Protein AF-A0A6N2WC05-F1 (afdb_monomer)

Foldseek 3Di:
DDLVVLLVLLCVVVVHDDCPCSVVLSVLLVVQLVVLVVLQQDPLLSVDPVCSVLSSQSSCCCPVHPNDRDPVSVVVSNVRNPDDDPVRVVVVVPCDPVNVCVVVVPDD

Mean predicted aligned error: 7.59 Å

Secondary structure (DSSP, 8-state):
--HHHHHHHHHHHTT--SSTTHHHHHHHHHHHHHHHHHTT--HHHHTSGGGHHHHHHHHHHHHHSSSS--HHHHHHHHHHHT---HHHHHHHHT--HHHHHHHH----

Structure (mmCIF, N/CA/C/O backbone):
data_AF-A0A6N2WC05-F1
#
_entry.id   AF-A0A6N2WC05-F1
#
loop_
_atom_site.group_PDB
_atom_site.id
_atom_site.type_symbol
_atom_site.label_atom_id
_atom_site.label_alt_id
_atom_site.label_comp_id
_atom_site.label_asym_id
_atom_site.label_entity_id
_atom_site.label_seq_id
_atom_site.pdbx_PDB_ins_code
_atom_site.Cartn_x
_atom_site.Cartn_y
_atom_site.Cartn_z
_atom_site.occupancy
_atom_site.B_iso_or_equiv
_atom_site.auth_seq_id
_atom_site.auth_comp_id
_atom_site.auth_asym_id
_atom_site.auth_atom_id
_atom_site.pdbx_PDB_model_num
ATOM 1 N N . MET A 1 1 ? -8.440 4.870 7.630 1.00 87.06 1 MET A N 1
ATOM 2 C CA . MET A 1 1 ? -7.327 5.827 7.418 1.00 87.06 1 MET A CA 1
ATOM 3 C C . MET A 1 1 ? -7.549 6.593 6.133 1.00 87.06 1 MET A C 1
ATOM 5 O O . MET A 1 1 ? -8.168 6.042 5.229 1.00 87.06 1 MET A O 1
ATOM 9 N N . THR A 1 2 ? -7.077 7.835 6.046 1.00 93.00 2 THR A N 1
ATOM 10 C CA . THR A 1 2 ? -7.106 8.600 4.789 1.00 93.00 2 THR A CA 1
ATOM 11 C C . THR A 1 2 ? -5.961 8.183 3.862 1.00 93.00 2 THR A C 1
ATOM 13 O O . THR A 1 2 ? -4.999 7.531 4.285 1.00 93.00 2 THR A O 1
ATOM 16 N N . LYS A 1 3 ? -6.041 8.576 2.585 1.00 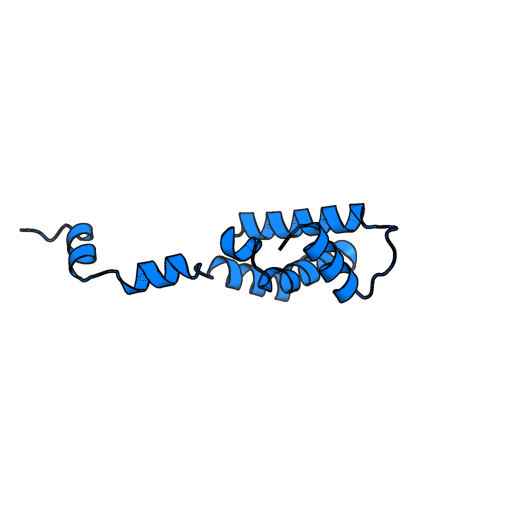93.25 3 LYS A N 1
ATOM 17 C CA . LYS A 1 3 ? -4.975 8.321 1.605 1.00 93.25 3 LYS A CA 1
ATOM 18 C C . LYS A 1 3 ? -3.676 9.036 1.986 1.00 93.25 3 LYS A C 1
ATOM 20 O O . LYS A 1 3 ? -2.604 8.444 1.899 1.00 93.25 3 LYS A O 1
ATOM 25 N N . GLU A 1 4 ? -3.760 10.270 2.483 1.00 95.25 4 GLU A N 1
ATOM 26 C CA . GLU A 1 4 ? -2.593 11.049 2.913 1.00 95.25 4 GLU A CA 1
ATOM 27 C C . GLU A 1 4 ? -1.904 10.423 4.133 1.00 95.25 4 GLU A C 1
ATOM 29 O O . GLU A 1 4 ? -0.674 10.419 4.224 1.00 95.25 4 GLU A O 1
ATOM 34 N N . GLU A 1 5 ? -2.679 9.880 5.076 1.00 95.94 5 GLU A N 1
ATOM 35 C CA . GLU A 1 5 ? -2.144 9.151 6.230 1.00 95.94 5 GLU A CA 1
ATOM 36 C C . GLU A 1 5 ? -1.409 7.880 5.796 1.00 95.94 5 GLU A C 1
ATOM 38 O O . GLU A 1 5 ? -0.314 7.597 6.293 1.00 95.94 5 GLU A O 1
ATOM 43 N N . LEU A 1 6 ? -1.983 7.137 4.844 1.00 97.50 6 LEU A N 1
ATOM 44 C CA . LEU A 1 6 ? -1.364 5.939 4.287 1.00 97.50 6 LEU A CA 1
ATOM 45 C C . LEU A 1 6 ? -0.064 6.278 3.546 1.00 97.50 6 LEU A C 1
ATOM 47 O O . LEU A 1 6 ? 0.959 5.655 3.827 1.00 97.50 6 LEU A O 1
ATOM 51 N N . LEU A 1 7 ? -0.062 7.309 2.695 1.00 97.56 7 LEU A N 1
ATOM 52 C CA . LEU A 1 7 ? 1.133 7.788 1.992 1.00 97.56 7 LEU A CA 1
ATOM 53 C C . LEU A 1 7 ? 2.257 8.159 2.969 1.00 97.56 7 LEU A C 1
ATOM 55 O O . LEU A 1 7 ? 3.392 7.698 2.823 1.00 97.56 7 LEU A O 1
ATOM 59 N N . LYS A 1 8 ? 1.946 8.941 4.013 1.00 96.81 8 LYS A N 1
ATOM 60 C CA . LYS A 1 8 ? 2.918 9.293 5.062 1.00 96.81 8 LYS A CA 1
ATOM 61 C C . LYS A 1 8 ? 3.479 8.052 5.753 1.00 96.81 8 LYS A C 1
ATOM 63 O O . LYS A 1 8 ? 4.684 7.976 5.992 1.00 96.81 8 LYS A O 1
ATOM 68 N N . LYS A 1 9 ? 2.625 7.074 6.063 1.00 96.81 9 LYS A N 1
ATOM 69 C CA . LYS A 1 9 ? 3.021 5.849 6.765 1.00 96.81 9 LYS A CA 1
ATOM 70 C C . LYS A 1 9 ? 3.894 4.938 5.904 1.00 96.81 9 LYS A C 1
ATOM 72 O O . LYS A 1 9 ? 4.894 4.429 6.409 1.00 96.81 9 LYS A O 1
ATOM 77 N N . VAL A 1 10 ? 3.562 4.780 4.624 1.00 97.06 10 VAL A N 1
ATOM 78 C CA . VAL A 1 10 ? 4.365 4.018 3.655 1.00 97.06 10 VAL A CA 1
ATOM 79 C C . VAL A 1 10 ? 5.745 4.650 3.510 1.00 97.06 10 VAL A C 1
ATOM 81 O O . VAL A 1 10 ? 6.748 3.980 3.739 1.00 97.06 10 VAL A O 1
ATOM 84 N N . LYS A 1 11 ? 5.815 5.962 3.253 1.00 97.00 11 LYS A N 1
ATOM 85 C CA . LYS A 1 11 ? 7.093 6.678 3.127 1.00 97.00 11 LYS A CA 1
ATOM 86 C C . LYS A 1 11 ? 7.950 6.563 4.381 1.00 97.00 11 LYS A C 1
ATOM 88 O O . LYS A 1 11 ? 9.122 6.207 4.289 1.00 97.00 11 LYS A O 1
ATOM 93 N N . SER A 1 12 ? 7.357 6.787 5.554 1.00 96.75 12 SER A N 1
ATOM 94 C CA . SER A 1 12 ? 8.064 6.637 6.827 1.00 96.75 12 SER A CA 1
ATOM 95 C C . SER A 1 12 ? 8.604 5.219 7.021 1.00 96.75 12 SER A C 1
ATOM 97 O O . SER A 1 12 ? 9.700 5.064 7.547 1.00 96.75 12 SER A O 1
ATOM 99 N N . SER A 1 13 ? 7.861 4.194 6.597 1.00 95.94 13 SER A N 1
ATOM 100 C CA . SER A 1 13 ? 8.271 2.790 6.738 1.00 95.94 13 SER A CA 1
ATOM 101 C C . SER A 1 13 ? 9.389 2.398 5.765 1.00 95.94 13 SER A C 1
ATOM 103 O O . SER A 1 13 ? 10.137 1.464 6.039 1.00 95.94 13 SER A O 1
ATOM 105 N N . LEU A 1 14 ? 9.529 3.129 4.656 1.00 95.31 14 LEU A N 1
ATOM 106 C CA . LEU A 1 14 ? 10.606 2.973 3.673 1.00 95.31 14 LEU A CA 1
ATOM 107 C C . LEU A 1 14 ? 11.794 3.921 3.923 1.00 95.31 14 LEU A C 1
ATOM 109 O O . LEU A 1 14 ? 12.709 3.974 3.106 1.00 95.31 14 LEU A O 1
ATOM 113 N N . ASN A 1 15 ? 11.802 4.659 5.042 1.00 95.62 15 ASN A N 1
ATOM 114 C CA . ASN A 1 15 ? 12.789 5.702 5.362 1.00 95.62 15 ASN A CA 1
ATOM 115 C C . ASN A 1 15 ? 12.876 6.829 4.312 1.00 95.62 15 ASN A C 1
ATOM 117 O O . ASN A 1 15 ? 13.937 7.409 4.084 1.00 95.62 15 ASN A O 1
ATOM 121 N N . ILE A 1 16 ? 11.750 7.163 3.682 1.00 94.31 16 ILE A N 1
ATOM 122 C CA . ILE A 1 16 ? 11.648 8.209 2.663 1.00 94.31 16 ILE A CA 1
ATOM 123 C C . ILE A 1 16 ? 11.156 9.503 3.304 1.00 94.31 16 ILE A C 1
ATOM 125 O O . ILE A 1 16 ? 10.153 9.530 4.019 1.00 94.31 16 ILE A O 1
ATOM 129 N N . THR A 1 17 ? 11.853 10.597 3.010 1.00 93.94 17 THR A N 1
ATOM 130 C CA . THR A 1 17 ? 11.546 11.946 3.505 1.00 93.94 17 THR A CA 1
ATOM 131 C C . THR A 1 17 ? 11.362 12.923 2.338 1.00 93.94 17 THR A C 1
ATOM 133 O O . THR A 1 17 ? 11.644 12.587 1.190 1.00 93.94 17 THR A O 1
ATOM 136 N N . GLY A 1 18 ? 10.854 14.131 2.609 1.00 94.44 18 GLY A N 1
ATOM 137 C CA . GLY A 1 18 ? 10.527 15.110 1.560 1.00 94.44 18 GLY A CA 1
ATOM 138 C C . GLY A 1 18 ? 9.273 14.732 0.767 1.00 94.44 18 GLY A C 1
ATOM 139 O O . GLY A 1 18 ? 8.534 13.853 1.195 1.00 94.44 18 GLY A O 1
ATOM 140 N N . ASN A 1 19 ? 9.007 15.410 -0.351 1.00 95.81 19 ASN A N 1
ATOM 141 C CA . ASN A 1 19 ? 7.786 15.257 -1.165 1.00 95.81 19 ASN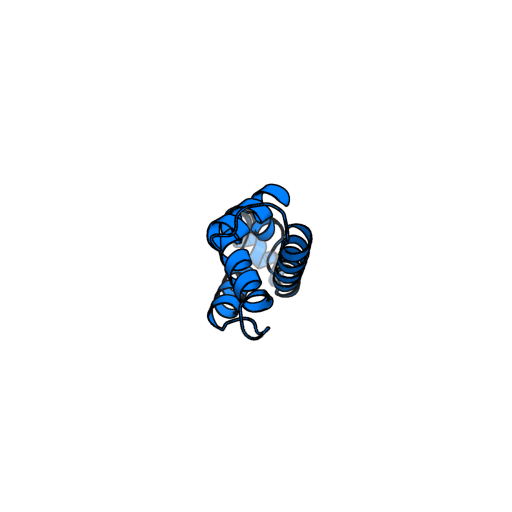 A CA 1
ATOM 142 C C . ASN A 1 19 ? 8.047 14.998 -2.664 1.00 95.81 19 ASN A C 1
ATOM 144 O O . ASN A 1 19 ? 7.115 14.980 -3.461 1.00 95.81 19 ASN A O 1
ATOM 148 N N . PHE A 1 20 ? 9.309 14.797 -3.055 1.00 92.81 20 PHE A N 1
ATOM 149 C CA . PHE A 1 20 ? 9.742 14.727 -4.458 1.00 92.81 20 PHE A CA 1
ATOM 150 C C . PHE A 1 20 ? 9.084 13.599 -5.279 1.00 92.81 20 PHE A C 1
ATOM 152 O O . PHE A 1 20 ? 9.050 13.682 -6.499 1.00 92.81 20 PHE A O 1
ATOM 159 N N . GLN A 1 21 ? 8.562 12.554 -4.631 1.00 93.38 21 GLN A N 1
ATOM 160 C CA . GLN A 1 21 ? 7.979 11.375 -5.291 1.00 93.38 21 GLN A CA 1
ATOM 161 C C . GLN A 1 21 ? 6.589 11.024 -4.745 1.00 93.38 21 GLN A C 1
ATOM 163 O O . GLN A 1 21 ? 6.162 9.875 -4.820 1.00 93.38 21 GLN A O 1
ATOM 168 N N . ASP A 1 22 ? 5.877 11.990 -4.165 1.00 97.06 22 ASP A N 1
ATOM 169 C CA . ASP A 1 22 ? 4.583 11.722 -3.525 1.00 97.06 22 ASP A CA 1
ATOM 170 C C . ASP A 1 22 ? 3.545 11.202 -4.520 1.00 97.06 22 ASP A C 1
ATOM 172 O O . ASP A 1 22 ? 2.814 10.266 -4.200 1.00 97.06 22 ASP A O 1
ATOM 176 N N . GLU A 1 23 ? 3.537 11.737 -5.740 1.00 96.81 23 GLU A N 1
ATOM 177 C CA . GLU A 1 23 ? 2.698 11.241 -6.835 1.00 96.81 23 GLU A CA 1
ATOM 178 C C . GLU A 1 23 ? 3.073 9.800 -7.204 1.00 96.81 23 GLU A C 1
ATOM 180 O O . GLU A 1 23 ? 2.215 8.924 -7.218 1.00 96.81 23 GLU A O 1
ATOM 185 N N . THR A 1 24 ? 4.366 9.510 -7.379 1.00 95.62 24 THR A N 1
ATOM 186 C CA . THR A 1 24 ? 4.851 8.154 -7.682 1.00 95.62 24 THR A CA 1
ATOM 187 C C . THR A 1 24 ? 4.454 7.141 -6.607 1.00 95.62 24 THR A C 1
ATOM 189 O O . THR A 1 24 ? 3.956 6.064 -6.927 1.00 95.62 24 THR A O 1
ATOM 192 N N . PHE A 1 25 ? 4.634 7.468 -5.325 1.00 96.69 25 PHE A N 1
ATOM 193 C CA . PHE A 1 25 ? 4.217 6.574 -4.242 1.00 96.69 25 PHE A CA 1
ATOM 194 C C . PHE A 1 25 ? 2.704 6.432 -4.155 1.00 96.69 25 PHE A C 1
ATOM 196 O O . PHE A 1 25 ? 2.228 5.360 -3.797 1.00 96.69 25 PHE A O 1
ATOM 203 N N . THR A 1 26 ? 1.954 7.479 -4.491 1.00 97.75 26 THR A N 1
ATOM 204 C CA . THR A 1 26 ? 0.492 7.409 -4.544 1.00 97.75 26 THR A CA 1
ATOM 205 C C . THR A 1 26 ? 0.033 6.409 -5.603 1.00 97.75 26 THR A C 1
ATOM 207 O O . THR A 1 26 ? -0.823 5.585 -5.296 1.00 97.75 26 THR A O 1
ATOM 210 N N . GLU A 1 27 ? 0.646 6.401 -6.789 1.00 97.44 27 GLU A N 1
ATOM 211 C CA . GLU A 1 27 ? 0.331 5.419 -7.836 1.00 97.44 27 GLU A CA 1
ATOM 212 C C . GLU A 1 27 ? 0.634 3.981 -7.393 1.00 97.44 27 GLU A C 1
ATOM 214 O O . GLU A 1 27 ? -0.235 3.118 -7.480 1.00 97.44 27 GLU A O 1
ATOM 219 N N . TYR A 1 28 ? 1.809 3.716 -6.807 1.00 97.56 28 TYR A N 1
ATOM 220 C CA . TYR A 1 28 ? 2.113 2.374 -6.286 1.00 97.56 28 TYR A CA 1
ATOM 221 C C . TYR A 1 28 ? 1.191 1.953 -5.137 1.00 97.56 28 TYR A C 1
ATOM 223 O O . TYR A 1 28 ? 0.860 0.777 -5.006 1.00 97.56 28 TYR A O 1
ATOM 231 N N . ILE A 1 29 ? 0.783 2.890 -4.278 1.00 98.00 29 ILE A N 1
ATOM 232 C CA . ILE A 1 29 ? -0.189 2.605 -3.219 1.00 98.00 29 ILE A CA 1
ATOM 233 C C . ILE A 1 29 ? -1.536 2.223 -3.830 1.00 98.00 29 ILE A C 1
ATOM 235 O O . ILE A 1 29 ? -2.135 1.252 -3.370 1.00 98.00 29 ILE A O 1
ATOM 239 N N . ASN A 1 30 ? -2.004 2.959 -4.842 1.00 97.88 30 ASN A N 1
ATOM 240 C CA . ASN A 1 30 ? -3.261 2.658 -5.524 1.00 97.88 30 ASN A CA 1
ATOM 241 C C . ASN A 1 30 ? -3.203 1.276 -6.184 1.00 97.88 30 ASN A C 1
ATOM 243 O O . ASN A 1 30 ? -4.071 0.459 -5.905 1.00 97.88 30 ASN A O 1
ATOM 247 N N . GLU A 1 31 ? -2.137 0.974 -6.929 1.00 97.38 31 GLU A N 1
ATOM 248 C CA . GLU A 1 31 ? -1.935 -0.333 -7.569 1.00 97.38 31 GLU A CA 1
ATOM 249 C C . GLU A 1 31 ? -1.994 -1.485 -6.554 1.00 97.38 31 GLU A C 1
ATOM 251 O O . GLU A 1 31 ? -2.680 -2.486 -6.749 1.00 97.38 31 GLU A O 1
ATOM 256 N N . VAL A 1 32 ? -1.322 -1.334 -5.410 1.00 98.06 32 VAL A N 1
ATOM 257 C CA . VAL A 1 32 ? -1.327 -2.365 -4.364 1.00 98.06 32 VAL A CA 1
ATOM 258 C C . VAL A 1 32 ? -2.701 -2.503 -3.701 1.00 98.06 32 VAL A C 1
ATOM 260 O O . VAL A 1 32 ? -3.100 -3.612 -3.345 1.00 98.06 32 VAL A O 1
ATOM 263 N N . LEU A 1 33 ? -3.432 -1.404 -3.505 1.00 98.00 33 LEU A N 1
ATOM 264 C CA . LEU A 1 33 ? -4.795 -1.450 -2.967 1.00 98.00 33 LEU A CA 1
ATOM 265 C C . LEU A 1 33 ? -5.768 -2.105 -3.950 1.00 98.00 33 LEU A C 1
ATOM 267 O O . LEU A 1 33 ? -6.617 -2.882 -3.515 1.00 98.00 33 LEU A O 1
ATOM 271 N N . ASP A 1 34 ? -5.630 -1.819 -5.241 1.00 98.19 34 ASP A N 1
ATOM 272 C CA . ASP A 1 34 ? -6.446 -2.404 -6.301 1.00 98.19 34 ASP A CA 1
ATOM 273 C C . ASP A 1 34 ? -6.169 -3.904 -6.419 1.00 98.19 34 ASP A C 1
ATOM 275 O O . ASP A 1 34 ? -7.110 -4.692 -6.358 1.00 98.19 34 ASP A O 1
ATOM 279 N N . PHE A 1 35 ? -4.898 -4.320 -6.387 1.00 98.19 35 PHE A N 1
ATOM 280 C CA . PHE A 1 35 ? -4.527 -5.735 -6.302 1.00 98.19 35 PHE A CA 1
ATOM 281 C C . PHE A 1 35 ? -5.204 -6.441 -5.120 1.00 98.19 35 PHE A C 1
ATOM 283 O O . PHE A 1 35 ? -5.757 -7.530 -5.263 1.00 98.19 35 PHE A O 1
ATOM 290 N N . LEU A 1 36 ? -5.150 -5.846 -3.922 1.00 97.94 36 LEU A N 1
ATOM 291 C CA . LEU A 1 36 ? -5.750 -6.445 -2.728 1.00 97.94 36 LEU A CA 1
ATOM 292 C C . LEU A 1 36 ? -7.277 -6.520 -2.846 1.00 97.94 36 LEU A C 1
ATOM 294 O O . LEU A 1 36 ? -7.867 -7.520 -2.437 1.00 97.94 36 LEU A O 1
ATOM 298 N N . ARG A 1 37 ? -7.914 -5.494 -3.418 1.00 97.62 37 ARG A N 1
ATOM 299 C CA . ARG A 1 37 ? -9.358 -5.491 -3.668 1.00 97.62 37 ARG A CA 1
ATOM 300 C C . ARG A 1 37 ? -9.752 -6.598 -4.643 1.00 97.62 37 ARG A C 1
ATOM 302 O O . ARG A 1 37 ? -10.663 -7.365 -4.340 1.00 97.62 37 ARG A O 1
ATOM 309 N N . ASP A 1 38 ? -9.027 -6.732 -5.747 1.00 97.94 38 ASP A N 1
ATOM 310 C CA . ASP A 1 38 ? -9.275 -7.749 -6.774 1.00 97.94 38 ASP A CA 1
ATOM 311 C C . ASP A 1 38 ? -8.970 -9.168 -6.271 1.00 97.94 38 ASP A C 1
ATOM 313 O O . ASP A 1 38 ? -9.616 -10.133 -6.675 1.00 97.94 38 ASP A O 1
ATOM 317 N N . ALA A 1 39 ? -8.046 -9.300 -5.314 1.00 96.31 39 ALA A N 1
ATOM 318 C CA . ALA A 1 39 ? -7.787 -10.544 -4.593 1.00 96.31 39 ALA A CA 1
ATOM 319 C C . ALA A 1 39 ? -8.894 -10.921 -3.583 1.00 96.31 39 ALA A C 1
ATOM 321 O O . ALA A 1 39 ? -8.813 -11.984 -2.965 1.00 96.31 39 ALA A O 1
ATOM 322 N N . GLY A 1 40 ? -9.914 -10.075 -3.398 1.00 95.75 40 GLY A N 1
ATOM 323 C CA . GLY A 1 40 ? -11.061 -10.333 -2.525 1.00 95.75 40 GLY A CA 1
ATOM 324 C C . GLY A 1 40 ? -10.932 -9.778 -1.105 1.00 95.75 40 GLY A C 1
ATOM 325 O O . GLY A 1 40 ? -11.714 -10.154 -0.235 1.00 95.75 40 GLY A O 1
ATOM 326 N N . VAL A 1 41 ? -9.971 -8.889 -0.829 1.00 95.81 41 VAL A N 1
ATOM 327 C CA . VAL A 1 41 ? -9.889 -8.221 0.479 1.00 95.81 41 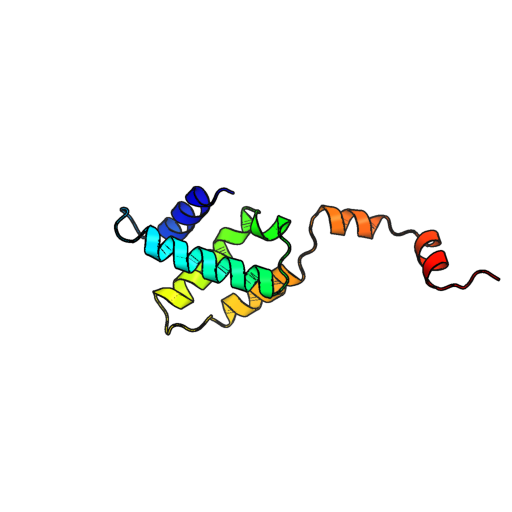VAL A CA 1
ATOM 328 C C . VAL A 1 41 ? -11.058 -7.245 0.632 1.00 95.81 41 VAL A C 1
ATOM 330 O O . VAL A 1 41 ? -11.206 -6.305 -0.147 1.00 95.81 41 VAL A O 1
ATOM 333 N N . GLY A 1 42 ? -11.871 -7.441 1.672 1.00 93.06 42 GLY A N 1
ATOM 334 C CA . GLY A 1 42 ? -13.038 -6.600 1.941 1.00 93.06 42 GLY A CA 1
ATOM 335 C C . GLY A 1 42 ? -12.689 -5.130 2.217 1.00 93.06 42 GLY A C 1
ATOM 336 O O . GLY A 1 42 ? -11.689 -4.811 2.865 1.00 93.06 42 GLY A O 1
ATOM 337 N N . GLU A 1 43 ? -13.562 -4.216 1.789 1.00 92.56 43 GLU A N 1
ATOM 338 C CA . GLU A 1 43 ? -13.336 -2.764 1.883 1.00 92.56 43 GLU A CA 1
ATOM 339 C C . GLU A 1 43 ? -13.138 -2.283 3.334 1.00 92.56 43 GLU A C 1
ATOM 341 O O . GLU A 1 43 ? -12.292 -1.431 3.603 1.00 92.56 43 GLU A O 1
ATOM 346 N N . SER A 1 44 ? -13.828 -2.887 4.309 1.00 91.50 44 SER A N 1
ATOM 347 C CA . SER A 1 44 ? -13.622 -2.582 5.734 1.00 91.50 44 SER A CA 1
ATOM 348 C C . SER A 1 44 ? -12.200 -2.897 6.211 1.00 91.50 44 SER A C 1
ATOM 350 O O . SER A 1 44 ? -11.671 -2.220 7.093 1.00 91.50 44 SER A O 1
ATOM 352 N N . VAL A 1 45 ? -11.566 -3.922 5.632 1.00 92.50 45 VAL A N 1
ATOM 353 C CA . VAL A 1 45 ? -10.175 -4.293 5.921 1.00 92.50 45 VAL A CA 1
ATOM 354 C C . VAL A 1 45 ? -9.215 -3.330 5.220 1.00 92.50 45 VAL A C 1
ATOM 356 O O . VAL A 1 45 ? -8.257 -2.880 5.852 1.00 92.50 45 VAL A O 1
ATOM 359 N N . LEU A 1 46 ? -9.494 -2.964 3.961 1.00 93.94 46 LEU A N 1
ATOM 360 C CA . LEU A 1 46 ? -8.707 -1.991 3.186 1.00 93.94 46 LEU A CA 1
ATOM 361 C C . LEU A 1 46 ? -8.692 -0.597 3.827 1.00 93.94 46 LEU A C 1
ATOM 363 O O . LEU A 1 46 ? -7.671 0.082 3.812 1.00 93.94 46 LEU A O 1
ATOM 367 N N . GLN A 1 47 ? -9.793 -0.174 4.446 1.00 91.56 47 GLN A N 1
ATOM 368 C CA . GLN A 1 47 ? -9.877 1.116 5.142 1.00 91.56 47 GLN A CA 1
ATOM 369 C C . GLN A 1 47 ? -9.264 1.085 6.554 1.00 91.56 47 GLN A C 1
ATOM 371 O O . GLN A 1 47 ? -9.069 2.135 7.187 1.00 91.56 47 GLN A O 1
ATOM 376 N N . GLY A 1 48 ? -8.950 -0.113 7.056 1.00 90.38 48 GLY A N 1
ATOM 377 C CA . GLY A 1 48 ? -8.431 -0.356 8.393 1.00 90.38 48 GLY A CA 1
ATOM 378 C C . GLY A 1 48 ? -6.950 -0.012 8.556 1.00 90.38 48 GLY A C 1
ATOM 379 O O . GLY A 1 48 ? -6.130 -0.149 7.651 1.00 90.38 48 GLY A O 1
ATOM 380 N N . ASN A 1 49 ? -6.556 0.361 9.776 1.00 88.88 49 ASN A N 1
ATOM 381 C CA . ASN A 1 49 ? -5.170 0.751 10.069 1.00 88.88 49 ASN A CA 1
ATOM 382 C C . ASN A 1 49 ? -4.143 -0.379 9.896 1.00 88.88 49 ASN A C 1
ATOM 384 O O . ASN A 1 49 ? -2.946 -0.112 9.750 1.00 88.88 49 ASN A O 1
ATOM 388 N N . SER A 1 50 ? -4.600 -1.632 9.917 1.00 88.38 50 SER A N 1
ATOM 389 C CA . SER A 1 50 ? -3.760 -2.816 9.749 1.00 88.38 50 SER A CA 1
ATOM 390 C C . SER A 1 50 ? -3.252 -3.015 8.319 1.00 88.38 50 SER A C 1
ATOM 392 O O . SER A 1 50 ? -2.305 -3.780 8.136 1.00 88.38 50 SER A O 1
ATOM 394 N N . ILE A 1 51 ? -3.834 -2.340 7.317 1.00 94.50 51 ILE A N 1
ATOM 395 C CA . ILE A 1 51 ? -3.456 -2.533 5.910 1.00 94.50 51 ILE A CA 1
ATOM 396 C C . ILE A 1 51 ? -2.088 -1.924 5.572 1.00 94.50 51 ILE A C 1
ATOM 398 O O . ILE A 1 51 ? -1.386 -2.413 4.690 1.00 94.50 51 ILE A O 1
ATOM 402 N N . ALA A 1 52 ? -1.656 -0.897 6.313 1.00 96.62 52 ALA A N 1
ATOM 403 C CA . ALA A 1 52 ? -0.466 -0.121 5.962 1.00 96.62 52 ALA A CA 1
ATOM 404 C C . ALA A 1 52 ? 0.804 -0.978 5.813 1.00 96.62 52 ALA A C 1
ATOM 406 O O . ALA A 1 52 ? 1.650 -0.678 4.975 1.00 96.62 52 ALA A O 1
ATOM 407 N N . GLY A 1 53 ? 0.934 -2.059 6.590 1.00 96.75 53 GLY A N 1
ATOM 408 C CA . GLY A 1 53 ? 2.094 -2.950 6.513 1.00 96.75 53 GLY A CA 1
ATOM 409 C C . GLY A 1 53 ? 2.170 -3.745 5.206 1.00 96.75 53 GLY A C 1
ATOM 410 O O . GLY A 1 53 ? 3.233 -3.793 4.590 1.00 96.75 53 GLY A O 1
ATOM 411 N N . VAL A 1 54 ? 1.055 -4.340 4.758 1.00 97.88 54 VAL A N 1
ATOM 412 C CA . VAL A 1 54 ? 1.027 -5.090 3.487 1.00 97.88 54 VAL A CA 1
ATOM 413 C C . VAL A 1 54 ? 1.175 -4.144 2.296 1.00 97.88 54 VAL A C 1
ATOM 415 O O . VAL A 1 54 ? 1.932 -4.451 1.382 1.00 97.88 54 VAL A O 1
ATOM 418 N N . VAL A 1 55 ? 0.565 -2.953 2.365 1.00 98.19 55 VAL A N 1
ATOM 419 C CA . VAL A 1 55 ? 0.711 -1.920 1.329 1.00 98.19 55 VAL A CA 1
ATOM 420 C C . VAL A 1 55 ? 2.167 -1.483 1.214 1.00 98.19 55 VAL A C 1
ATOM 422 O O . VAL A 1 55 ? 2.718 -1.469 0.123 1.00 98.19 55 VAL A O 1
ATOM 425 N N . THR A 1 56 ? 2.833 -1.213 2.341 1.00 97.69 56 THR A N 1
ATOM 426 C CA . THR A 1 56 ? 4.263 -0.857 2.355 1.00 97.69 56 THR A CA 1
ATOM 427 C C . THR A 1 56 ? 5.123 -1.940 1.703 1.00 97.69 56 THR A C 1
ATOM 429 O O . THR A 1 56 ? 6.024 -1.620 0.930 1.00 97.69 56 THR A O 1
ATOM 432 N N . ARG A 1 57 ? 4.853 -3.222 1.991 1.00 97.69 57 ARG A N 1
ATOM 433 C CA . ARG A 1 57 ? 5.581 -4.336 1.367 1.00 97.69 57 ARG A CA 1
ATOM 434 C C . ARG A 1 57 ? 5.353 -4.378 -0.143 1.00 97.69 57 ARG A C 1
ATOM 436 O O . ARG A 1 57 ? 6.337 -4.458 -0.865 1.00 97.69 57 ARG A O 1
ATOM 443 N N . GLY A 1 58 ? 4.104 -4.270 -0.600 1.00 97.62 58 GLY A N 1
ATOM 444 C CA . GLY A 1 58 ? 3.770 -4.252 -2.028 1.00 97.62 58 GLY A CA 1
ATOM 445 C C . GLY A 1 58 ? 4.416 -3.076 -2.760 1.00 97.62 58 GLY A C 1
ATOM 446 O O . GLY A 1 58 ? 5.057 -3.264 -3.786 1.00 97.62 58 GLY A O 1
ATOM 447 N N . VAL A 1 59 ? 4.369 -1.875 -2.178 1.00 97.25 59 VAL A N 1
ATOM 448 C CA . VAL A 1 59 ? 5.057 -0.696 -2.728 1.00 97.25 59 VAL A CA 1
ATOM 449 C C . VAL A 1 59 ? 6.562 -0.943 -2.800 1.00 97.25 59 VAL A C 1
ATOM 451 O O . VAL A 1 59 ? 7.179 -0.663 -3.819 1.00 97.25 59 VAL A O 1
ATOM 454 N N . SER A 1 60 ? 7.170 -1.508 -1.752 1.00 96.31 60 SER A N 1
ATOM 455 C CA . SER A 1 60 ? 8.598 -1.839 -1.773 1.00 96.31 60 SER A CA 1
ATOM 456 C C . SER A 1 60 ? 8.952 -2.910 -2.804 1.00 96.31 60 SER A C 1
ATOM 458 O O . SER A 1 60 ? 10.074 -2.878 -3.302 1.00 96.31 60 SER A O 1
ATOM 460 N N . ASP A 1 61 ? 8.056 -3.860 -3.071 1.00 96.25 61 ASP A N 1
ATOM 461 C CA . ASP A 1 61 ? 8.231 -4.915 -4.073 1.00 96.25 61 ASP A CA 1
ATOM 462 C C . ASP A 1 61 ? 8.211 -4.332 -5.493 1.00 96.25 61 ASP A C 1
ATOM 464 O O . ASP A 1 61 ? 9.112 -4.606 -6.287 1.00 96.25 61 ASP A O 1
ATOM 468 N N . LEU A 1 62 ? 7.236 -3.466 -5.783 1.00 95.38 62 LEU A N 1
ATOM 469 C CA . LEU A 1 62 ? 7.050 -2.870 -7.107 1.00 95.38 62 LEU A CA 1
ATOM 470 C C . LEU A 1 62 ? 8.049 -1.744 -7.405 1.00 95.38 62 LEU A C 1
ATOM 472 O O . LEU A 1 62 ? 8.608 -1.694 -8.495 1.00 95.38 62 LEU A O 1
ATOM 476 N N . TRP A 1 63 ? 8.290 -0.845 -6.446 1.00 91.88 63 TRP A N 1
ATOM 477 C CA . TRP A 1 63 ? 9.141 0.333 -6.653 1.00 91.88 63 TRP A CA 1
ATOM 478 C C . TRP A 1 63 ? 10.638 0.034 -6.512 1.00 91.88 63 TRP A C 1
ATOM 480 O O . TRP A 1 63 ? 11.441 0.505 -7.312 1.00 91.88 63 TRP A O 1
ATOM 490 N N . ASN A 1 64 ? 11.014 -0.720 -5.475 1.00 77.88 64 ASN A N 1
ATOM 491 C CA . ASN A 1 64 ? 12.411 -0.943 -5.078 1.00 77.88 64 ASN A CA 1
ATOM 492 C C . ASN A 1 64 ? 12.904 -2.376 -5.340 1.00 77.88 64 ASN A C 1
ATOM 494 O O . ASN A 1 64 ? 14.076 -2.671 -5.103 1.00 77.88 64 ASN A O 1
ATOM 498 N N . GLY A 1 65 ? 12.010 -3.281 -5.742 1.00 69.12 65 GLY A N 1
ATOM 499 C CA . GLY A 1 65 ? 12.318 -4.677 -6.038 1.00 69.12 65 GLY A CA 1
ATOM 500 C C . GLY A 1 65 ? 12.579 -4.922 -7.524 1.00 69.12 65 GLY A C 1
ATOM 501 O O . GLY A 1 65 ? 12.953 -4.025 -8.274 1.00 69.12 65 GLY A O 1
ATOM 502 N N . SER A 1 66 ? 12.371 -6.165 -7.960 1.00 80.12 66 SER A N 1
ATOM 503 C CA . SER A 1 66 ? 12.464 -6.578 -9.368 1.00 80.12 66 SER A CA 1
ATOM 504 C C . SER A 1 66 ? 11.238 -6.189 -10.206 1.00 80.12 66 SER A C 1
ATOM 506 O O . SER A 1 66 ? 11.188 -6.528 -11.386 1.00 80.12 66 SER A O 1
ATOM 508 N N . GLY A 1 67 ? 10.246 -5.515 -9.609 1.00 83.19 67 GLY A N 1
ATOM 509 C CA . GLY A 1 67 ? 8.919 -5.313 -10.197 1.00 83.19 67 GLY A CA 1
ATOM 510 C C . GLY A 1 67 ? 7.956 -6.483 -9.957 1.00 83.19 67 GLY A C 1
ATOM 511 O O . GLY A 1 67 ? 6.848 -6.477 -10.482 1.00 83.19 67 GLY A O 1
ATOM 512 N N . GLU A 1 68 ? 8.355 -7.478 -9.158 1.00 91.94 68 GLU A N 1
ATOM 513 C CA . GLU A 1 68 ? 7.534 -8.639 -8.802 1.00 91.94 68 GLU A CA 1
ATOM 514 C C . GLU A 1 68 ? 7.085 -8.575 -7.340 1.00 91.94 68 GLU A C 1
ATOM 516 O O . GLU A 1 68 ? 7.862 -8.227 -6.449 1.00 91.94 68 GLU A O 1
ATOM 521 N N . LEU A 1 69 ? 5.840 -8.980 -7.078 1.00 96.19 69 LEU A N 1
ATOM 522 C CA . LEU A 1 69 ? 5.310 -9.101 -5.722 1.00 96.19 69 LEU A CA 1
ATOM 523 C C . LEU A 1 69 ? 5.941 -10.295 -4.996 1.00 96.19 69 LEU A C 1
ATOM 525 O O . LEU 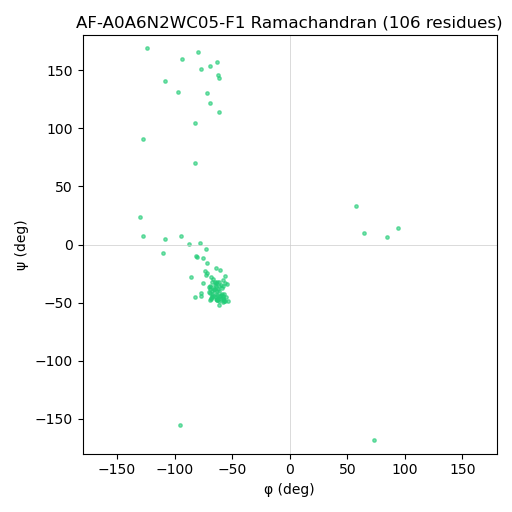A 1 69 ? 5.965 -11.420 -5.497 1.00 96.19 69 LEU A O 1
ATOM 529 N N . SER A 1 70 ? 6.432 -10.060 -3.780 1.00 96.50 70 SER A N 1
ATOM 530 C CA . SER A 1 70 ? 7.148 -11.075 -3.010 1.00 96.50 70 SER A CA 1
ATOM 531 C C . SER A 1 70 ? 6.226 -12.211 -2.537 1.00 96.50 70 SER A C 1
ATOM 533 O O . SER A 1 70 ? 5.044 -11.984 -2.257 1.00 96.50 70 SER A O 1
ATOM 535 N N . PRO A 1 71 ? 6.758 -13.431 -2.304 1.00 97.38 71 PRO A N 1
ATOM 536 C CA . PRO A 1 71 ? 5.983 -14.516 -1.698 1.00 97.38 71 PRO A CA 1
ATOM 537 C C . PRO A 1 71 ? 5.348 -14.123 -0.358 1.00 97.38 71 PRO A C 1
ATOM 539 O O . PRO A 1 71 ? 4.237 -14.544 -0.044 1.00 97.38 71 PRO A O 1
ATOM 542 N N . TYR A 1 72 ? 6.029 -13.278 0.422 1.00 96.75 72 TYR A N 1
ATOM 543 C CA . TYR A 1 72 ? 5.486 -12.763 1.675 1.00 96.75 72 TYR A CA 1
ATOM 544 C C . TYR A 1 72 ? 4.293 -11.825 1.446 1.00 96.75 72 TYR A C 1
ATOM 546 O O . TYR A 1 72 ? 3.291 -11.943 2.151 1.00 96.75 72 TYR A O 1
ATOM 554 N N . PHE A 1 73 ? 4.357 -10.927 0.455 1.00 97.81 73 PHE A N 1
ATOM 555 C CA . PHE A 1 73 ? 3.205 -10.106 0.076 1.00 97.81 73 PHE A CA 1
ATOM 556 C C . PHE A 1 73 ? 2.012 -10.985 -0.313 1.00 97.81 73 PHE A C 1
ATOM 558 O O . PHE A 1 73 ? 0.926 -10.804 0.235 1.00 97.81 73 PHE A O 1
ATOM 565 N N . MET A 1 74 ? 2.236 -11.998 -1.156 1.00 98.00 74 MET A N 1
ATOM 566 C CA . MET A 1 74 ? 1.187 -12.929 -1.587 1.00 98.00 74 MET A CA 1
ATOM 567 C C . MET A 1 74 ? 0.557 -13.682 -0.406 1.00 98.00 74 MET A C 1
ATOM 569 O O . MET A 1 74 ? -0.664 -13.763 -0.310 1.00 98.00 74 MET A O 1
ATOM 573 N N . GLN A 1 75 ? 1.357 -14.166 0.552 1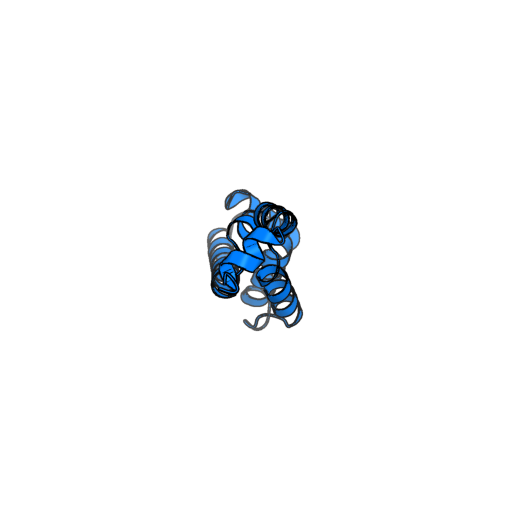.00 97.88 75 GLN A N 1
ATOM 574 C CA . GLN A 1 75 ? 0.839 -14.788 1.779 1.00 97.88 75 GLN A CA 1
ATOM 575 C C . GLN A 1 75 ? -0.067 -13.840 2.574 1.00 97.88 75 GLN A C 1
ATOM 577 O O . GLN A 1 75 ? -1.126 -14.248 3.055 1.00 97.88 75 GLN A O 1
ATOM 582 N N . ARG A 1 76 ? 0.339 -12.574 2.724 1.00 97.44 76 ARG A N 1
ATOM 583 C CA . ARG A 1 76 ? -0.437 -11.573 3.465 1.00 97.44 76 ARG A CA 1
ATOM 584 C C . ARG A 1 76 ? -1.707 -11.167 2.726 1.00 97.44 76 ARG A C 1
ATOM 586 O O . ARG A 1 76 ? -2.736 -11.044 3.383 1.00 97.44 76 ARG A O 1
ATOM 593 N N . ALA A 1 77 ? -1.649 -11.000 1.407 1.00 97.50 77 ALA A N 1
ATOM 594 C CA . ALA A 1 77 ? -2.819 -10.740 0.574 1.00 97.50 77 ALA A CA 1
ATOM 595 C C . ALA A 1 77 ? -3.856 -11.861 0.739 1.00 97.50 77 ALA A C 1
ATOM 597 O O . ALA A 1 77 ? -4.998 -11.585 1.096 1.00 97.50 77 ALA A O 1
ATOM 598 N N . THR A 1 78 ? -3.427 -13.125 0.637 1.00 96.81 78 THR A N 1
ATOM 599 C CA . THR A 1 78 ? -4.292 -14.289 0.873 1.00 96.81 78 THR A CA 1
ATOM 600 C C . THR A 1 78 ? -4.908 -14.268 2.272 1.00 96.81 78 THR A C 1
ATOM 602 O O . THR A 1 78 ? -6.118 -14.386 2.410 1.00 96.81 78 THR A O 1
ATOM 605 N N . GLN A 1 79 ? -4.115 -14.066 3.329 1.00 95.88 79 GLN A N 1
ATOM 606 C CA . GLN A 1 79 ? -4.645 -14.000 4.701 1.00 95.88 79 GLN A CA 1
ATOM 607 C C . GLN A 1 79 ? -5.700 -12.903 4.884 1.00 95.88 79 GLN A C 1
ATOM 609 O O . GLN A 1 79 ? -6.640 -13.081 5.654 1.00 95.88 79 GLN A O 1
ATOM 614 N N . LEU A 1 80 ? -5.533 -11.765 4.209 1.00 95.44 80 LEU A N 1
ATOM 615 C CA . LEU A 1 80 ? -6.477 -10.654 4.270 1.00 95.44 80 LEU A CA 1
ATOM 616 C C . LEU A 1 80 ? -7.746 -10.929 3.463 1.00 95.44 80 LEU A C 1
ATOM 618 O O . LEU A 1 80 ? -8.810 -10.504 3.896 1.00 95.44 80 LEU A O 1
ATOM 622 N N . ALA A 1 81 ? -7.652 -11.658 2.349 1.00 94.88 81 ALA A N 1
ATOM 623 C CA . ALA A 1 81 ? -8.810 -12.050 1.547 1.00 94.88 81 ALA A CA 1
ATOM 624 C C . ALA A 1 81 ? -9.756 -12.983 2.324 1.00 94.88 81 ALA A C 1
ATOM 626 O O . ALA A 1 81 ? -10.969 -12.889 2.196 1.00 94.88 81 ALA A O 1
ATOM 627 N N . TYR A 1 82 ? -9.209 -13.831 3.201 1.00 92.25 82 TYR A N 1
ATOM 628 C CA . TYR A 1 82 ? -9.999 -14.674 4.109 1.00 92.25 82 TYR A CA 1
ATOM 629 C C . TYR A 1 82 ? -10.354 -13.993 5.438 1.00 92.25 82 TYR A C 1
ATOM 631 O O . TYR A 1 82 ? -10.976 -14.611 6.305 1.00 92.25 82 TYR A O 1
ATOM 639 N N . LYS A 1 83 ? -9.944 -12.737 5.648 1.00 87.75 83 LYS A N 1
ATOM 640 C CA . LYS A 1 83 ? -10.243 -12.026 6.887 1.00 87.75 83 LYS A CA 1
ATOM 641 C C . LYS A 1 83 ? -11.647 -11.437 6.810 1.00 87.75 83 LYS A C 1
ATOM 643 O O . LYS A 1 83 ? -11.858 -10.398 6.196 1.00 87.75 83 LYS A O 1
ATOM 648 N N . LEU A 1 84 ? -12.571 -12.079 7.512 1.00 75.56 84 LEU A N 1
ATOM 649 C CA . LEU A 1 84 ? -13.910 -11.551 7.745 1.00 75.56 84 LEU A CA 1
ATOM 650 C C . LEU A 1 84 ? -13.839 -10.227 8.512 1.00 75.56 84 LEU A C 1
ATOM 652 O O . LEU A 1 84 ? -13.007 -10.053 9.414 1.00 75.56 84 LEU A O 1
ATOM 656 N N . SER A 1 85 ? -14.728 -9.300 8.169 1.00 70.50 85 SER A N 1
ATOM 657 C CA . SER A 1 85 ? -14.948 -8.101 8.969 1.00 70.50 85 SER A CA 1
ATOM 658 C C . SER A 1 85 ? -15.473 -8.470 10.360 1.00 70.50 85 SER A C 1
ATOM 660 O O . SER A 1 85 ? -16.067 -9.530 10.564 1.00 70.50 85 SER A O 1
ATOM 662 N N . ASP A 1 86 ? -15.290 -7.583 11.339 1.00 70.44 86 ASP A N 1
ATOM 663 C CA . ASP A 1 86 ? -15.819 -7.801 12.694 1.00 70.44 86 ASP A CA 1
ATOM 664 C C . ASP A 1 86 ? -17.346 -7.992 12.682 1.00 70.44 86 ASP A C 1
ATOM 666 O O . ASP A 1 86 ? -17.886 -8.752 13.484 1.00 70.44 86 ASP A O 1
ATOM 670 N N . LYS A 1 87 ? -18.033 -7.354 11.724 1.00 65.12 87 LYS A N 1
ATOM 671 C CA . LYS A 1 87 ? -19.469 -7.512 11.502 1.00 65.12 87 LYS A CA 1
ATOM 672 C C . LYS A 1 87 ? -19.819 -8.895 10.951 1.00 65.12 87 LYS A C 1
ATOM 674 O O . LYS A 1 87 ? -20.709 -9.533 11.493 1.00 65.12 87 LYS A O 1
ATOM 679 N N . GLU A 1 88 ? -19.117 -9.379 9.929 1.00 69.12 88 GLU A N 1
ATOM 680 C CA . GLU A 1 88 ? -19.361 -10.720 9.373 1.00 69.12 88 GLU A CA 1
ATOM 681 C C . GLU A 1 88 ? -19.029 -11.821 10.385 1.00 69.12 88 GLU A C 1
ATOM 683 O O . GLU A 1 88 ? -19.772 -12.790 10.507 1.00 69.12 88 GLU A O 1
ATOM 688 N N . ASN A 1 89 ? -17.961 -11.648 11.170 1.00 71.12 89 ASN A N 1
ATOM 689 C CA . ASN A 1 89 ? -17.643 -12.551 12.277 1.00 71.12 89 ASN A CA 1
ATOM 690 C C . ASN A 1 89 ? -18.751 -12.573 13.342 1.00 71.12 89 ASN A C 1
ATOM 692 O O . ASN A 1 89 ? -19.061 -13.635 13.877 1.00 71.12 89 ASN A O 1
ATOM 696 N N . HIS A 1 90 ? -19.340 -11.415 13.658 1.00 69.06 90 HIS A N 1
ATOM 697 C CA . HIS A 1 90 ? -20.466 -11.321 14.585 1.00 69.06 90 HIS A CA 1
ATOM 698 C C . HIS A 1 90 ? -21.730 -11.974 14.018 1.00 69.06 90 HIS A C 1
ATOM 700 O O . HIS A 1 90 ? -22.376 -12.751 14.711 1.00 69.06 90 HIS A O 1
ATOM 706 N N . ASP A 1 91 ? -22.058 -11.706 12.755 1.00 70.50 91 ASP A N 1
ATOM 707 C CA . ASP A 1 91 ? -23.254 -12.242 12.102 1.00 70.50 91 ASP A CA 1
ATOM 708 C C . ASP A 1 91 ? -23.159 -13.784 11.966 1.00 70.50 91 ASP A C 1
ATOM 710 O O . ASP A 1 91 ? -24.145 -14.485 12.185 1.00 70.50 91 ASP A O 1
ATOM 714 N N . LEU A 1 92 ? -21.959 -14.339 11.741 1.00 69.56 92 LEU A N 1
ATOM 715 C CA . LEU A 1 92 ? -21.708 -15.789 11.763 1.00 69.56 92 LEU A CA 1
ATOM 716 C C . LEU A 1 92 ? -21.873 -16.428 13.149 1.00 69.56 92 LEU A C 1
ATOM 718 O O . LEU A 1 92 ? -22.235 -17.601 13.228 1.00 69.56 92 LEU A O 1
ATOM 722 N N . CYS A 1 93 ? -21.625 -15.698 14.243 1.00 66.25 93 CYS A N 1
ATOM 723 C CA . CYS A 1 93 ? -21.790 -16.251 15.592 1.00 66.25 93 CYS A CA 1
ATOM 724 C C . CYS A 1 93 ? -23.259 -16.366 16.024 1.00 66.25 93 CYS A C 1
ATOM 726 O O . CYS A 1 93 ? -23.538 -17.000 17.041 1.00 66.25 93 CYS A O 1
ATOM 728 N N . HIS A 1 94 ? -24.179 -15.754 15.271 1.00 67.94 94 HIS A N 1
ATOM 729 C CA . HIS A 1 94 ? -25.621 -15.773 15.532 1.00 67.94 94 HIS A CA 1
ATOM 730 C C . HIS A 1 94 ? -26.410 -16.629 14.546 1.00 67.94 94 HIS A C 1
ATOM 732 O O . HIS A 1 94 ? -27.633 -16.647 14.634 1.00 67.94 94 HIS A O 1
ATOM 738 N N . VAL A 1 95 ? -25.745 -17.341 13.631 1.00 69.50 95 VAL A N 1
ATOM 739 C CA . VAL A 1 95 ? -26.419 -18.348 12.803 1.00 69.50 95 VAL A CA 1
ATOM 740 C C . VAL A 1 95 ? -26.982 -19.414 13.737 1.00 69.50 95 VAL A C 1
ATOM 742 O O .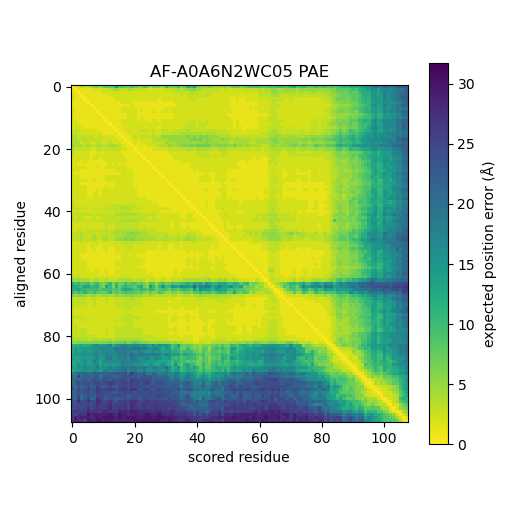 VAL A 1 95 ? -26.233 -20.112 14.422 1.00 69.50 95 VAL A O 1
ATOM 745 N N . THR A 1 96 ? -28.307 -19.508 13.799 1.00 71.31 96 THR A N 1
ATOM 746 C CA . THR A 1 96 ? -29.005 -20.475 14.647 1.00 71.31 96 THR A CA 1
ATOM 747 C C . THR A 1 96 ? -29.324 -21.753 13.874 1.00 71.31 96 THR A C 1
ATOM 749 O O . THR A 1 96 ? -29.418 -21.747 12.646 1.00 71.31 96 THR A O 1
ATOM 752 N N . ASP A 1 97 ? -29.574 -22.856 14.584 1.00 68.56 97 ASP A N 1
ATOM 753 C CA . ASP A 1 97 ? -30.040 -24.110 13.967 1.00 68.56 97 ASP A CA 1
ATOM 754 C C . ASP A 1 97 ? -31.332 -23.914 13.148 1.00 68.56 97 ASP A C 1
ATOM 756 O O . ASP A 1 97 ? -31.566 -24.622 12.168 1.00 68.56 97 ASP A O 1
ATOM 760 N N . ALA A 1 98 ? -32.155 -22.918 13.504 1.00 67.56 98 ALA A N 1
ATOM 761 C CA . ALA A 1 98 ? -33.355 -22.551 12.757 1.00 67.56 98 ALA A CA 1
ATOM 762 C C . ALA A 1 98 ? -33.032 -21.910 11.393 1.00 67.56 98 ALA A C 1
ATOM 764 O O . ALA A 1 98 ? -33.738 -22.173 10.419 1.00 67.56 98 ALA A O 1
ATOM 765 N N . ASP A 1 99 ? -31.955 -21.124 11.303 1.00 73.62 99 ASP A N 1
ATOM 766 C CA . ASP A 1 99 ? -31.490 -20.522 10.046 1.00 73.62 99 ASP A CA 1
ATOM 767 C C . ASP A 1 99 ? -30.906 -21.588 9.105 1.00 73.62 99 ASP A C 1
ATOM 769 O O . ASP A 1 99 ? -31.127 -21.548 7.8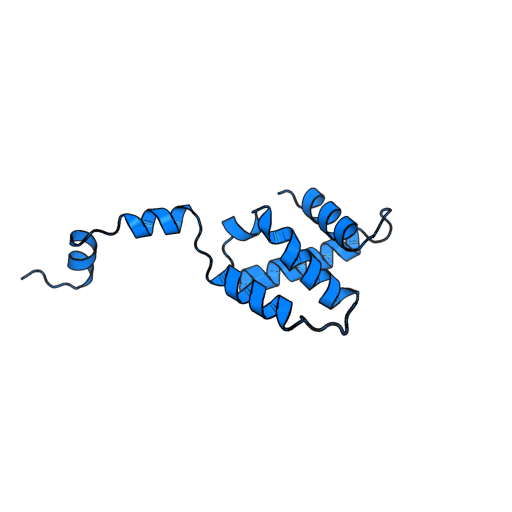94 1.00 73.62 99 ASP A O 1
ATOM 773 N N . ILE A 1 100 ? -30.223 -22.594 9.665 1.00 69.44 100 ILE A N 1
ATOM 774 C CA . ILE A 1 100 ? -29.685 -23.737 8.911 1.00 69.44 100 ILE A CA 1
ATOM 775 C C . ILE A 1 100 ? -30.827 -24.614 8.373 1.00 69.44 100 ILE A C 1
ATOM 777 O O . ILE A 1 100 ? -30.815 -24.974 7.195 1.00 69.44 100 ILE A O 1
ATOM 781 N N . HIS A 1 101 ? -31.849 -24.900 9.188 1.00 66.56 101 HIS A N 1
ATOM 782 C CA . HIS A 1 101 ? -33.007 -25.702 8.771 1.00 66.56 101 HIS A CA 1
ATOM 783 C C . HIS A 1 101 ? -33.826 -25.064 7.637 1.00 66.56 101 HIS A C 1
ATOM 785 O O . HIS A 1 101 ? -34.371 -25.782 6.798 1.00 66.56 101 HIS A O 1
ATOM 791 N N . GLN A 1 102 ? -33.911 -23.729 7.567 1.00 63.69 102 GLN A N 1
ATOM 792 C CA . GLN A 1 102 ? -34.584 -23.058 6.445 1.00 63.69 102 GLN A CA 1
ATOM 793 C C . GLN A 1 102 ? -33.795 -23.139 5.131 1.00 63.69 102 GLN A C 1
ATOM 795 O O . GLN A 1 102 ? -34.393 -23.067 4.058 1.00 63.69 102 GLN A O 1
ATOM 800 N N . LEU A 1 103 ? -32.474 -23.319 5.196 1.00 64.38 103 LEU A N 1
ATOM 801 C CA . LEU A 1 103 ? -31.608 -23.433 4.021 1.00 64.38 103 LEU A CA 1
ATOM 802 C C . LEU A 1 103 ? -31.517 -24.865 3.477 1.00 64.38 103 LEU A C 1
ATOM 804 O O . LEU A 1 103 ? -31.317 -25.039 2.276 1.00 64.38 103 LEU A O 1
ATOM 808 N N . THR A 1 104 ? -31.681 -25.889 4.320 1.00 69.19 104 THR A N 1
ATOM 809 C CA . THR A 1 104 ? -31.617 -27.298 3.886 1.00 69.19 104 THR A CA 1
ATOM 810 C C . THR A 1 104 ? -32.918 -27.808 3.269 1.0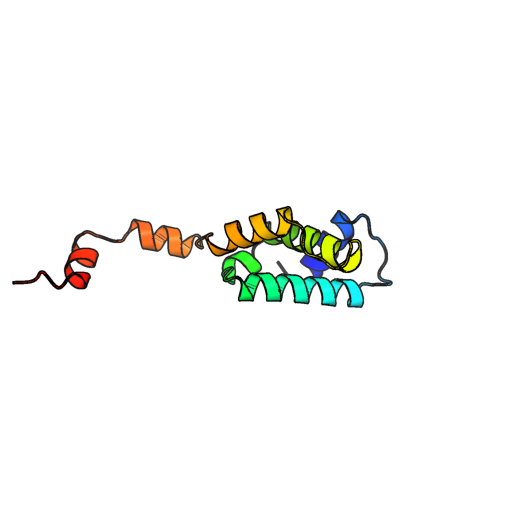0 69.19 104 THR A C 1
ATOM 812 O O . THR A 1 104 ? -32.927 -28.888 2.684 1.00 69.19 104 THR A O 1
ATOM 815 N N . GLY A 1 105 ? -34.015 -27.046 3.355 1.00 57.91 105 GLY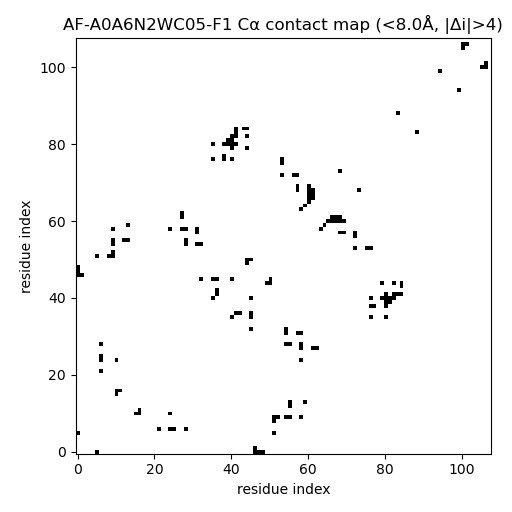 A N 1
ATOM 816 C CA . GLY A 1 105 ? -35.313 -27.458 2.810 1.00 57.91 105 GLY A CA 1
ATOM 817 C C . GLY A 1 105 ? -35.903 -28.699 3.491 1.00 57.91 105 GLY A C 1
ATOM 818 O O . GLY A 1 105 ? -36.907 -29.231 3.020 1.00 57.91 105 GLY A O 1
ATOM 819 N N . GLU A 1 106 ? -35.323 -29.153 4.604 1.00 58.97 106 GLU A N 1
ATOM 820 C CA . GLU A 1 106 ? -35.853 -30.248 5.414 1.00 58.97 106 GLU A CA 1
ATOM 821 C C . GLU A 1 106 ? -36.939 -29.697 6.343 1.00 58.97 106 GLU A C 1
ATOM 823 O O . GLU A 1 106 ? -36.765 -29.537 7.550 1.00 58.97 106 GLU A O 1
ATOM 828 N N . GLY A 1 107 ? -38.061 -29.329 5.731 1.00 59.34 107 GLY A N 1
ATOM 829 C CA . GLY A 1 107 ? -39.310 -29.001 6.398 1.00 59.34 107 GLY A CA 1
ATOM 830 C C . GLY A 1 107 ? -40.431 -29.832 5.788 1.00 59.34 107 GLY A C 1
ATOM 831 O O . GLY A 1 107 ? -41.040 -29.408 4.806 1.00 59.34 107 GLY A O 1
ATOM 832 N N . GLY A 1 108 ? -40.680 -31.009 6.368 1.00 48.88 108 GLY A N 1
ATOM 833 C CA . GLY A 1 108 ? -41.758 -31.929 5.994 1.00 48.88 108 GLY A CA 1
ATOM 834 C C . GLY A 1 108 ? -41.545 -33.332 6.534 1.00 48.88 108 GLY A C 1
ATOM 835 O O . GLY A 1 108 ? -40.878 -34.113 5.825 1.00 48.88 108 GLY A O 1
#

Solvent-accessible surface area (backbone atoms only — not comparable to full-atom values): 6270 Å² total; per-residue (Å²): 98,54,72,69,58,46,52,54,50,34,33,56,74,70,76,51,76,89,68,93,52,53,68,61,53,48,52,41,47,49,52,40,52,48,51,38,44,77,64,50,30,44,68,75,54,67,45,33,80,77,36,53,63,58,45,35,48,38,32,44,17,50,74,74,49,91,59,50,79,45,73,67,44,52,54,51,48,52,57,43,33,71,48,70,51,77,64,56,54,52,57,62,73,65,67,43,75,70,60,53,43,69,71,69,67,75,76,133

Sequence (108 aa):
MTKEELLKKVKSSLNITGNFQDETFTEYINEVLDFLRDAGVGESVLQGNSIAGVVTRGVSDLWNGSGELSPYFMQRATQLAYKLSDKENHDLCHVTDADIHQLTGEGG

pLDDT: mean 88.27, std 12.7, range [48.88, 98.19]

Radius of gyration: 18.68 Å; Cα contacts (8 Å, |Δi|>4): 87; chains: 1; bounding box: 54×47×26 Å